Protein AF-A0A972ND99-F1 (afdb_monomer)

Sequence (121 aa):
MPSREGGFKTLVRFLFKNWRLKLLSVLLALLLWLFVVATDRVPFEVRAKVVPPQGFEAVPSEVLVKGEVSERFNRAEILRCVKVRARPDGTLEPVLPFPPLFGEVEEVVPPKVELRPSDLR

Mean predicted aligned error: 12.56 Å

Solvent-accessible surface area (backbone atoms only — not comparable to full-atom values): 6882 Å² total; per-residue (Å²): 135,86,68,73,67,61,58,53,59,50,51,50,52,52,54,64,72,46,39,68,61,51,50,51,51,52,51,51,53,50,50,52,50,52,51,49,62,71,63,44,55,43,81,47,78,44,76,24,51,49,44,50,50,92,66,38,40,45,50,64,48,57,33,39,40,30,26,35,31,34,69,89,50,61,60,77,60,53,61,72,53,40,37,28,38,37,45,98,91,22,44,64,43,80,44,68,88,64,63,71,91,51,32,50,78,76,47,52,48,68,62,58,37,49,69,41,75,48,90,75,126

Secondary structure (DSSP, 8-state):
---HHHHHHHHHHHHHHTHHHHHHHHHHHHHHHHHHHHH-EEEEEEEEEEEPPTTEEEESSEEEEEEEEETTS-HHHHHHH-EEEEPTTSBEEEE-SS-GGGEEEEEEESSB-EEEE----

Radius of gyration: 26.5 Å; Cα contacts (8 Å, |Δi|>4): 161; chains: 1; bounding box: 56×25×82 Å

Foldseek 3Di:
DDDPVVVVVVVVVVCVVCVVVVVVVVVVVVVVVVVCQQVQKDKDKAWAAEDEDPQWDWVVRTKIWIKIFHPPDDPVVQRVPWHWYADPVQAIDIDGPDDVSGMDTPDIPPRGTDIDRPPDD

Structure (mmCIF, N/CA/C/O backbone):
data_AF-A0A972ND99-F1
#
_entry.id   AF-A0A972ND99-F1
#
loop_
_atom_site.group_PDB
_atom_site.id
_atom_site.type_symbol
_atom_site.label_atom_id
_atom_site.label_alt_id
_atom_site.label_comp_id
_atom_site.label_asym_id
_atom_site.label_entity_id
_atom_site.label_seq_id
_atom_site.pdbx_PDB_ins_code
_atom_site.Cartn_x
_atom_site.Cartn_y
_atom_site.Cartn_z
_atom_site.occupancy
_atom_site.B_iso_or_equiv
_atom_site.auth_seq_id
_atom_site.auth_comp_id
_atom_site.auth_asym_id
_atom_site.auth_atom_id
_atom_site.pdbx_PDB_model_num
ATOM 1 N N . MET A 1 1 ? 39.719 -8.448 -52.533 1.00 50.50 1 MET A N 1
ATOM 2 C CA . MET A 1 1 ? 38.957 -8.630 -51.276 1.00 50.50 1 MET A CA 1
ATOM 3 C C . MET A 1 1 ? 39.415 -7.574 -50.271 1.00 50.50 1 MET A C 1
ATOM 5 O O . MET A 1 1 ? 40.539 -7.688 -49.799 1.00 50.50 1 MET A O 1
ATOM 9 N N . PRO A 1 2 ? 38.642 -6.506 -49.997 1.00 50.78 2 PRO A N 1
ATOM 10 C CA . PRO A 1 2 ? 39.024 -5.506 -49.001 1.00 50.78 2 PRO A CA 1
ATOM 11 C C . PRO A 1 2 ? 38.828 -6.056 -47.578 1.00 50.78 2 PRO A C 1
ATOM 13 O O . PRO A 1 2 ? 37.804 -6.664 -47.266 1.00 50.78 2 PRO A O 1
ATOM 16 N N . SER A 1 3 ? 39.846 -5.870 -46.736 1.00 53.38 3 SER A N 1
ATOM 17 C CA . SER A 1 3 ? 39.931 -6.399 -45.371 1.00 53.38 3 SER A CA 1
ATOM 18 C C . SER A 1 3 ? 38.811 -5.858 -44.468 1.00 53.38 3 SER A C 1
ATOM 20 O O . SER A 1 3 ? 38.714 -4.652 -44.225 1.00 53.38 3 SER A O 1
ATOM 22 N N . ARG A 1 4 ? 37.988 -6.771 -43.926 1.00 58.12 4 ARG A N 1
ATOM 23 C CA . ARG A 1 4 ? 36.932 -6.510 -42.922 1.00 58.12 4 ARG A CA 1
ATOM 24 C C . ARG A 1 4 ? 37.4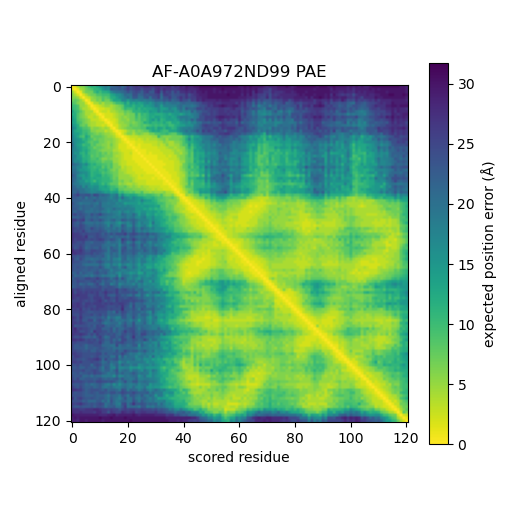55 -5.811 -41.655 1.00 58.12 4 ARG A C 1
ATOM 26 O O . ARG A 1 4 ? 36.668 -5.209 -40.928 1.00 58.12 4 ARG A O 1
ATOM 33 N N . GLU A 1 5 ? 38.762 -5.839 -41.397 1.00 58.56 5 GLU A N 1
ATOM 34 C CA . GLU A 1 5 ? 39.367 -5.278 -40.183 1.00 58.56 5 GLU A CA 1
ATOM 35 C C . GLU A 1 5 ? 39.439 -3.741 -40.181 1.00 58.56 5 GLU A C 1
ATOM 37 O O . GLU A 1 5 ? 39.389 -3.115 -39.117 1.00 58.56 5 GLU A O 1
ATOM 42 N N . GLY A 1 6 ? 39.506 -3.107 -41.359 1.00 58.03 6 GLY A N 1
ATOM 43 C CA . GLY A 1 6 ? 39.577 -1.645 -41.478 1.00 58.03 6 GLY A CA 1
ATOM 44 C C . GLY A 1 6 ? 38.257 -0.948 -41.131 1.00 58.03 6 GLY A C 1
ATOM 45 O O . GLY A 1 6 ? 38.248 0.098 -40.477 1.00 58.03 6 GLY A O 1
ATOM 46 N N . GLY A 1 7 ? 37.126 -1.563 -41.492 1.00 64.75 7 GLY A N 1
ATOM 47 C CA . GLY A 1 7 ? 35.794 -1.040 -41.177 1.00 64.75 7 GLY A CA 1
ATOM 48 C C . GLY A 1 7 ? 35.505 -1.047 -39.675 1.00 64.75 7 GLY A C 1
ATOM 49 O O . GLY A 1 7 ? 35.020 -0.052 -39.138 1.00 64.75 7 GLY A O 1
ATOM 50 N N . PHE A 1 8 ? 35.889 -2.118 -38.970 1.00 66.44 8 PHE A N 1
ATOM 51 C CA . PHE A 1 8 ? 35.623 -2.269 -37.537 1.00 66.44 8 PHE A CA 1
ATOM 52 C C . PHE A 1 8 ? 36.397 -1.250 -36.684 1.00 66.44 8 PHE A C 1
ATOM 54 O O . PHE A 1 8 ? 35.807 -0.570 -35.847 1.00 66.44 8 PHE A O 1
ATOM 61 N N . LYS A 1 9 ? 37.699 -1.050 -36.947 1.00 67.69 9 LYS A N 1
ATOM 62 C CA . LYS A 1 9 ? 38.515 -0.042 -36.234 1.00 67.69 9 LYS A CA 1
ATOM 63 C C . LYS A 1 9 ? 38.004 1.387 -36.441 1.00 67.69 9 LYS A C 1
ATOM 65 O O . LYS A 1 9 ? 38.058 2.205 -35.521 1.00 67.69 9 LYS A O 1
ATOM 70 N N . THR A 1 10 ? 37.485 1.681 -37.630 1.00 68.69 10 THR A N 1
ATOM 71 C CA . THR A 1 10 ? 36.929 2.999 -37.966 1.00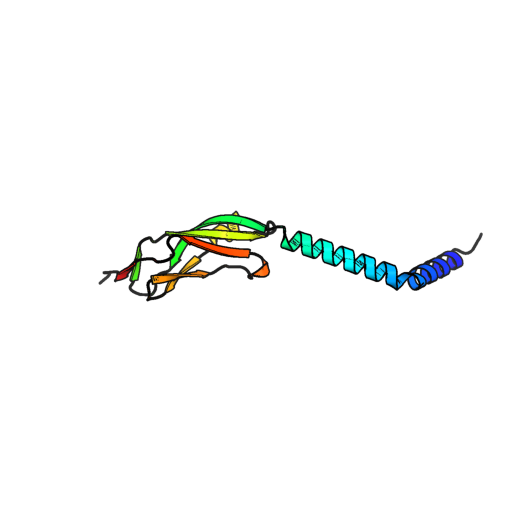 68.69 10 THR A CA 1
ATOM 72 C C . THR A 1 10 ? 35.590 3.228 -37.262 1.00 68.69 10 THR A C 1
ATOM 74 O O . THR A 1 10 ? 35.376 4.296 -36.687 1.00 68.69 10 THR A O 1
ATOM 77 N N . LEU A 1 11 ? 34.737 2.198 -37.199 1.00 66.75 11 LEU A N 1
ATOM 78 C CA . LEU A 1 11 ? 33.470 2.226 -36.464 1.00 66.75 11 LEU A CA 1
ATOM 79 C C . LEU A 1 11 ? 33.699 2.440 -34.961 1.00 66.75 11 LEU A C 1
ATOM 81 O O . LEU A 1 11 ? 33.065 3.301 -34.352 1.00 66.75 11 LEU A O 1
ATOM 85 N N . VAL A 1 12 ? 34.661 1.714 -34.383 1.00 70.38 12 VAL A N 1
ATOM 86 C CA . VAL A 1 12 ? 35.047 1.830 -32.970 1.00 70.38 12 VAL A CA 1
ATOM 87 C C . VAL A 1 12 ? 35.569 3.236 -32.663 1.00 70.38 12 VAL A C 1
ATOM 89 O O . VAL A 1 12 ? 35.094 3.865 -31.720 1.00 70.38 12 VAL A O 1
ATOM 92 N N . ARG A 1 13 ? 36.462 3.807 -33.486 1.00 69.00 13 ARG A N 1
ATOM 93 C CA . ARG A 1 13 ? 36.914 5.201 -33.296 1.00 69.00 13 ARG A CA 1
ATOM 94 C C . ARG A 1 13 ? 35.768 6.210 -33.373 1.00 69.00 13 ARG A C 1
ATOM 96 O O . ARG A 1 13 ? 35.771 7.170 -32.610 1.00 69.00 13 ARG A O 1
ATOM 103 N N . PHE A 1 14 ? 34.785 6.000 -34.245 1.00 64.06 14 PHE A N 1
ATOM 104 C CA . PHE A 1 14 ? 33.617 6.879 -34.353 1.00 64.06 14 PHE A CA 1
ATOM 105 C C . PHE A 1 14 ? 32.692 6.771 -33.125 1.00 64.06 14 PHE A C 1
ATOM 107 O O . PHE A 1 14 ? 32.216 7.780 -32.602 1.00 64.06 14 PHE A O 1
ATOM 114 N N . LEU A 1 15 ? 32.506 5.549 -32.614 1.00 64.50 15 LEU A N 1
ATOM 115 C CA . LEU A 1 15 ? 31.817 5.248 -31.356 1.00 64.50 15 LEU A CA 1
ATOM 116 C C . LEU A 1 15 ? 32.475 5.949 -30.158 1.00 64.50 15 LEU A C 1
ATOM 118 O O . LEU A 1 15 ? 31.771 6.580 -29.371 1.00 64.50 15 LEU A O 1
ATOM 122 N N . PHE A 1 16 ? 33.807 5.889 -30.060 1.00 67.19 16 PHE A N 1
ATOM 123 C CA . PHE A 1 16 ? 34.573 6.556 -29.006 1.00 67.19 16 PHE A CA 1
ATOM 124 C C . PHE A 1 16 ? 34.647 8.075 -29.184 1.00 67.19 16 PHE A C 1
ATOM 126 O O . PHE A 1 16 ? 34.721 8.777 -28.188 1.00 67.19 16 PHE A O 1
ATOM 133 N N . LYS A 1 17 ? 34.594 8.622 -30.405 1.00 75.19 17 LYS A N 1
ATOM 134 C CA . LYS A 1 17 ? 34.649 10.080 -30.626 1.00 75.19 17 LYS A CA 1
ATOM 135 C C . LYS A 1 17 ? 33.367 10.791 -30.174 1.00 75.19 17 LYS A C 1
ATOM 137 O O . LYS A 1 17 ? 33.437 11.882 -29.619 1.00 75.19 17 LYS A O 1
ATOM 142 N N . ASN A 1 18 ? 32.216 10.135 -30.327 1.00 77.75 18 ASN A N 1
ATOM 143 C CA . ASN A 1 18 ? 30.898 10.675 -29.966 1.00 77.75 18 ASN A CA 1
ATOM 144 C C . ASN A 1 18 ? 30.343 10.106 -28.648 1.00 77.75 18 ASN A C 1
ATOM 146 O O . ASN A 1 18 ? 29.134 10.147 -28.408 1.00 77.75 18 ASN A O 1
ATOM 150 N N . TRP A 1 19 ? 31.209 9.577 -27.779 1.00 79.25 19 TRP A N 1
ATOM 151 C CA . TRP A 1 19 ? 30.803 8.921 -26.532 1.00 79.25 19 TRP A CA 1
ATOM 152 C C . TRP A 1 19 ? 30.000 9.839 -25.603 1.00 79.25 19 TRP A C 1
ATOM 154 O O . TRP A 1 19 ? 29.055 9.378 -24.975 1.00 79.25 19 TRP A O 1
ATOM 164 N N . ARG A 1 20 ? 30.309 11.144 -25.575 1.00 80.62 20 ARG A N 1
ATOM 165 C CA . ARG A 1 20 ? 29.575 12.145 -24.780 1.00 80.62 20 ARG A CA 1
ATOM 166 C C . ARG A 1 20 ? 28.110 12.264 -25.199 1.00 80.62 20 ARG A C 1
ATOM 168 O O . ARG A 1 20 ? 27.240 12.295 -24.340 1.00 80.62 20 ARG A O 1
ATOM 175 N N . LEU A 1 21 ? 27.836 12.274 -26.506 1.00 81.19 21 LEU A N 1
ATOM 176 C CA . LEU A 1 21 ? 26.468 12.303 -27.038 1.00 81.19 21 LEU A CA 1
ATOM 177 C C . LEU A 1 21 ? 25.715 11.007 -26.724 1.00 81.19 21 LEU A C 1
ATOM 179 O O . LEU A 1 21 ? 24.538 11.045 -26.378 1.00 81.19 21 LEU A O 1
ATOM 183 N N . LYS A 1 22 ? 26.401 9.861 -26.798 1.00 80.69 22 LYS A N 1
ATOM 184 C CA . LYS A 1 22 ? 25.814 8.570 -26.418 1.00 80.69 22 LYS A CA 1
ATOM 185 C C . LYS A 1 22 ? 25.506 8.511 -24.926 1.00 80.69 22 LYS A C 1
ATOM 187 O O . LYS A 1 22 ? 24.422 8.079 -24.560 1.00 80.69 22 LYS A O 1
ATOM 192 N N . LEU A 1 23 ? 26.416 9.000 -24.086 1.00 86.56 23 LEU A N 1
ATOM 193 C CA . LEU A 1 23 ? 26.214 9.090 -22.643 1.00 86.56 23 LEU A CA 1
ATOM 194 C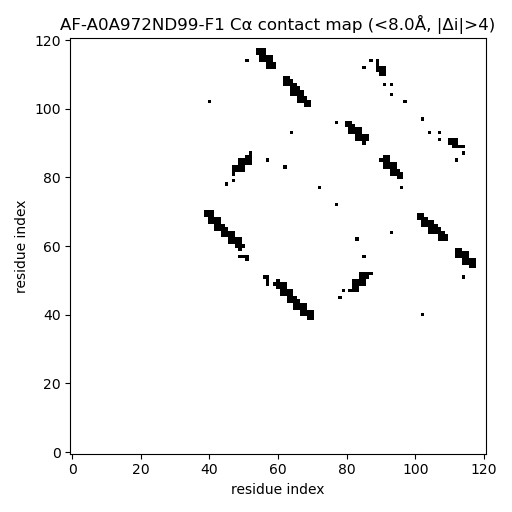 C . LEU A 1 23 ? 25.007 9.976 -22.315 1.00 86.56 23 LEU A C 1
ATOM 196 O O . LEU A 1 23 ? 24.160 9.578 -21.524 1.00 86.56 23 LEU A O 1
ATOM 200 N N . LEU A 1 24 ? 24.896 11.136 -22.973 1.00 88.69 24 LEU A N 1
ATOM 201 C CA . LEU A 1 24 ? 23.767 12.050 -22.805 1.00 88.69 24 LEU A CA 1
ATOM 202 C C . LEU A 1 24 ? 22.441 11.399 -23.228 1.00 88.69 24 LEU A C 1
ATOM 204 O O . LEU A 1 24 ? 21.452 11.512 -22.517 1.00 88.69 24 LEU A O 1
ATOM 208 N N . SER A 1 25 ? 22.427 10.677 -24.353 1.00 86.81 25 SER A N 1
ATOM 209 C CA . SER A 1 25 ? 21.250 9.939 -24.827 1.00 86.81 25 SER A CA 1
ATOM 210 C C . SER A 1 25 ? 20.836 8.822 -23.867 1.00 86.81 25 SER A C 1
ATOM 212 O O . SER A 1 25 ? 19.645 8.660 -23.618 1.00 86.81 25 SER A O 1
ATOM 214 N N . VAL A 1 26 ? 21.797 8.084 -23.303 1.00 86.50 26 VAL A N 1
ATOM 215 C CA . VAL A 1 26 ? 21.523 7.040 -22.305 1.00 86.50 26 VAL A CA 1
ATOM 216 C C . VAL A 1 26 ? 20.975 7.655 -21.019 1.00 86.50 26 VAL A C 1
ATOM 218 O O . VAL A 1 26 ? 19.977 7.168 -20.500 1.00 86.50 26 VAL A O 1
ATOM 221 N N . LEU A 1 27 ? 21.568 8.752 -20.538 1.00 89.62 27 LEU A N 1
ATOM 222 C CA . LEU A 1 27 ? 21.071 9.496 -19.376 1.00 89.62 27 LEU A CA 1
ATOM 223 C C . LEU A 1 27 ? 19.651 10.023 -19.601 1.00 89.62 27 LEU A C 1
ATOM 225 O O . LEU A 1 27 ? 18.800 9.870 -18.730 1.00 89.62 27 LEU A O 1
ATOM 229 N N . LEU A 1 28 ? 19.377 10.598 -20.773 1.00 90.88 28 LEU A N 1
ATOM 230 C CA . LEU A 1 28 ? 18.055 11.115 -21.117 1.00 90.88 28 LEU A CA 1
ATOM 231 C C . LEU A 1 28 ? 17.011 9.992 -21.192 1.00 90.88 28 LEU A C 1
ATOM 233 O O . LEU A 1 28 ? 15.915 10.140 -20.660 1.00 90.88 28 LEU A O 1
ATOM 237 N N . ALA A 1 29 ? 17.358 8.858 -21.806 1.00 86.94 29 ALA A N 1
ATOM 238 C CA . ALA A 1 29 ? 16.489 7.685 -21.857 1.00 86.94 29 ALA A CA 1
ATOM 239 C C . ALA A 1 29 ? 16.215 7.118 -20.456 1.00 86.94 29 ALA A C 1
ATOM 241 O O . ALA A 1 29 ? 15.082 6.753 -20.155 1.00 86.94 29 ALA A O 1
ATOM 242 N N . LEU A 1 30 ? 17.229 7.094 -19.584 1.00 88.38 30 LEU A N 1
ATOM 243 C CA . LEU A 1 30 ? 17.084 6.661 -18.195 1.00 88.38 30 LEU A CA 1
ATOM 244 C C . LEU A 1 30 ? 16.157 7.599 -17.407 1.00 88.38 30 LEU A C 1
ATOM 246 O O . LEU A 1 30 ? 15.291 7.129 -16.676 1.00 88.38 30 LEU A O 1
ATOM 250 N N . LEU A 1 31 ? 16.308 8.915 -17.582 1.00 87.50 31 LEU A N 1
ATOM 251 C CA . LEU A 1 31 ? 15.455 9.925 -16.949 1.00 87.50 31 LEU A CA 1
ATOM 252 C C . LEU A 1 31 ? 14.002 9.817 -17.416 1.00 87.50 31 LEU A C 1
ATOM 254 O O . LEU A 1 31 ? 13.099 9.830 -16.586 1.00 87.50 31 LEU A O 1
ATOM 258 N N . LEU A 1 32 ? 13.777 9.662 -18.723 1.00 85.44 32 LEU A N 1
ATOM 259 C CA . LEU A 1 32 ? 12.442 9.436 -19.282 1.00 85.44 32 LEU A CA 1
ATOM 260 C C . LEU A 1 32 ? 11.825 8.146 -18.745 1.00 85.44 32 LEU A C 1
ATOM 262 O O . LEU A 1 32 ? 10.660 8.137 -18.364 1.00 85.44 32 LEU A O 1
ATOM 266 N N . TRP A 1 33 ? 12.607 7.070 -18.662 1.00 80.44 33 TRP A N 1
ATOM 267 C CA . TRP A 1 33 ? 12.136 5.809 -18.104 1.00 80.44 33 TRP A CA 1
ATOM 268 C C . TRP A 1 33 ? 11.748 5.947 -16.628 1.00 80.44 33 TRP A C 1
ATOM 270 O O . TRP A 1 33 ? 10.669 5.505 -16.244 1.00 80.44 33 TRP A O 1
ATOM 280 N N . LEU A 1 34 ? 12.573 6.614 -15.813 1.00 76.50 34 LEU A N 1
ATOM 281 C CA . LEU A 1 34 ? 12.259 6.898 -14.408 1.00 76.50 34 LEU A CA 1
ATOM 282 C C . LEU A 1 34 ? 11.020 7.787 -14.259 1.00 76.50 34 LEU A C 1
ATOM 284 O O . LEU A 1 34 ? 10.207 7.542 -13.373 1.00 76.50 34 LEU A O 1
ATOM 288 N N . PHE A 1 35 ? 10.852 8.780 -15.133 1.00 77.38 35 PHE A N 1
ATOM 289 C CA . PHE A 1 35 ? 9.672 9.642 -15.148 1.00 77.38 35 PHE A CA 1
ATOM 290 C C . PHE A 1 35 ? 8.394 8.852 -15.453 1.00 77.38 35 PHE A C 1
ATOM 292 O O . PHE A 1 35 ? 7.394 9.010 -14.756 1.00 77.38 35 PHE A O 1
ATOM 299 N N . VAL A 1 36 ? 8.442 7.950 -16.439 1.00 75.31 36 VAL A N 1
ATOM 300 C CA . VAL A 1 36 ? 7.324 7.044 -16.744 1.00 75.31 36 VAL A CA 1
ATOM 301 C C . VAL A 1 36 ? 7.037 6.134 -15.550 1.00 75.31 36 VAL A C 1
ATOM 303 O O . VAL A 1 36 ? 5.901 6.059 -15.113 1.00 75.31 36 VAL A O 1
ATOM 306 N N . VAL A 1 37 ? 8.055 5.518 -14.939 1.00 67.88 37 VAL A N 1
ATOM 307 C CA . VAL A 1 37 ? 7.866 4.660 -13.750 1.00 67.88 37 VAL A CA 1
ATOM 308 C C . VAL A 1 37 ? 7.246 5.425 -12.574 1.00 67.88 37 VAL A C 1
ATOM 310 O O . VAL A 1 37 ? 6.445 4.860 -11.836 1.00 67.88 37 VAL A O 1
ATOM 313 N N . ALA A 1 38 ? 7.611 6.695 -12.387 1.00 64.75 38 ALA A N 1
ATOM 314 C CA . ALA A 1 38 ? 7.069 7.529 -11.317 1.00 64.75 38 ALA A CA 1
ATOM 315 C C . ALA A 1 38 ? 5.615 7.963 -11.568 1.00 64.75 38 ALA A C 1
ATOM 317 O O . ALA A 1 38 ? 4.882 8.179 -10.607 1.00 64.75 38 ALA A O 1
ATOM 318 N N . THR A 1 39 ? 5.204 8.082 -12.834 1.00 66.69 39 THR A N 1
ATOM 319 C CA . THR A 1 39 ? 3.840 8.475 -13.234 1.00 66.69 39 THR A CA 1
ATOM 320 C C . THR A 1 39 ? 2.887 7.290 -13.391 1.00 66.69 39 THR A C 1
ATOM 322 O O . THR A 1 39 ? 1.679 7.491 -13.431 1.00 66.69 39 THR A O 1
ATOM 325 N N . ASP A 1 40 ? 3.406 6.062 -13.412 1.00 72.00 40 ASP A N 1
ATOM 326 C CA . ASP A 1 40 ? 2.652 4.813 -13.581 1.00 72.00 40 ASP A CA 1
ATOM 327 C C . ASP A 1 40 ? 2.005 4.332 -12.266 1.00 72.00 40 ASP A C 1
ATOM 329 O O . ASP A 1 40 ? 2.197 3.195 -11.811 1.00 72.00 40 ASP A O 1
ATOM 333 N N . ARG A 1 41 ? 1.307 5.253 -11.593 1.00 73.12 41 ARG A N 1
ATOM 334 C CA . ARG A 1 41 ? 0.579 5.026 -10.343 1.00 73.12 41 ARG A CA 1
ATOM 335 C C . ARG A 1 41 ? -0.917 5.100 -10.607 1.00 73.12 41 ARG A C 1
ATOM 337 O O . ARG A 1 41 ? -1.399 6.015 -11.266 1.00 73.12 41 ARG A O 1
ATOM 344 N N . VAL A 1 42 ? -1.650 4.134 -10.069 1.00 77.44 42 VAL A N 1
ATOM 345 C CA . VAL A 1 42 ? -3.101 4.037 -10.219 1.00 77.44 42 VAL A CA 1
ATOM 346 C C . VAL A 1 42 ? -3.758 4.147 -8.851 1.00 77.44 42 VAL A C 1
ATOM 348 O O . VAL A 1 42 ? -3.298 3.501 -7.899 1.00 77.44 42 VAL A O 1
ATOM 351 N N . PRO A 1 43 ? -4.853 4.919 -8.738 1.00 82.06 43 PRO A N 1
ATOM 352 C CA . PRO A 1 43 ? -5.589 5.024 -7.494 1.00 82.06 43 PRO A CA 1
ATOM 353 C C . PRO A 1 43 ? -6.234 3.685 -7.125 1.00 82.06 43 PRO A C 1
ATOM 355 O O . PRO A 1 43 ? -6.814 2.970 -7.955 1.00 82.06 43 PRO A O 1
ATOM 358 N N . PHE A 1 44 ? -6.176 3.352 -5.842 1.00 83.25 44 PHE A N 1
ATOM 359 C CA . PHE A 1 44 ? -6.869 2.221 -5.259 1.00 83.25 44 PHE A CA 1
ATOM 360 C C . PHE A 1 44 ? -7.741 2.652 -4.081 1.00 83.25 44 PHE A C 1
ATOM 362 O O . PHE A 1 44 ? -7.414 3.563 -3.330 1.00 83.25 44 PHE A O 1
ATOM 369 N N . GLU A 1 45 ? -8.854 1.945 -3.915 1.00 84.94 45 GLU A N 1
ATOM 370 C CA . GLU A 1 45 ? -9.789 2.115 -2.812 1.00 84.94 45 GLU A CA 1
ATOM 371 C C . GLU A 1 45 ? -10.154 0.723 -2.310 1.00 84.94 45 GLU A C 1
ATOM 373 O O . GLU A 1 45 ? -10.675 -0.092 -3.078 1.00 84.94 45 GLU A O 1
ATOM 378 N N . VAL A 1 46 ? -9.833 0.425 -1.048 1.00 84.56 46 VAL A N 1
ATOM 379 C CA . VAL A 1 46 ? -10.078 -0.898 -0.468 1.00 84.56 46 VAL A CA 1
ATOM 380 C C . VAL A 1 46 ? -10.486 -0.858 0.983 1.00 84.56 46 VAL A C 1
ATOM 382 O O . VAL A 1 46 ? -10.024 -0.042 1.769 1.00 84.56 46 VAL A O 1
ATOM 385 N N . ARG A 1 47 ? -11.339 -1.817 1.340 1.00 84.38 47 ARG A N 1
ATOM 386 C CA . ARG A 1 47 ? -11.696 -2.112 2.722 1.00 84.38 47 ARG A CA 1
ATOM 387 C C . ARG A 1 47 ? -10.613 -2.977 3.351 1.00 84.38 47 ARG A C 1
ATOM 389 O O . ARG A 1 47 ? -10.465 -4.146 2.999 1.00 84.38 47 ARG A O 1
ATOM 396 N N . ALA A 1 48 ? -9.855 -2.390 4.264 1.00 85.50 48 ALA A N 1
ATOM 397 C CA . ALA A 1 48 ? -8.843 -3.082 5.039 1.00 85.50 48 ALA A CA 1
ATOM 398 C C . ALA A 1 48 ? -9.393 -3.424 6.426 1.00 85.50 48 ALA A C 1
ATOM 400 O O . ALA A 1 48 ? -10.112 -2.636 7.044 1.00 85.50 48 ALA A O 1
ATOM 401 N N . LYS A 1 49 ? -9.030 -4.604 6.933 1.00 86.00 49 LYS A N 1
ATOM 402 C CA . LYS A 1 49 ? -9.366 -4.996 8.305 1.00 86.00 49 LYS A CA 1
ATOM 403 C C . LYS A 1 49 ? -8.482 -4.247 9.295 1.00 86.00 49 LYS A C 1
ATOM 405 O O . LYS A 1 49 ? -7.259 -4.185 9.117 1.00 86.00 49 LYS A O 1
ATOM 410 N N . VAL A 1 50 ? -9.108 -3.728 10.345 1.00 86.62 50 VAL A N 1
ATOM 411 C CA . VAL A 1 50 ? -8.418 -3.098 11.466 1.00 86.62 50 VAL A CA 1
ATOM 412 C C . VAL A 1 50 ? -7.932 -4.185 12.415 1.00 86.62 50 VAL A C 1
ATOM 414 O O . VAL A 1 50 ? -8.689 -5.061 12.823 1.00 86.62 50 VAL A O 1
ATOM 417 N N . VAL A 1 51 ? -6.652 -4.132 12.760 1.00 87.75 51 VAL A N 1
ATOM 418 C CA . VAL A 1 51 ? -6.032 -4.967 13.784 1.00 87.75 51 VAL A CA 1
ATOM 419 C C . VAL A 1 51 ? -6.009 -4.149 15.077 1.00 87.75 51 VAL A C 1
ATOM 421 O O . VAL A 1 51 ? -5.197 -3.221 15.172 1.00 87.75 51 VAL A O 1
ATOM 424 N N . PRO A 1 52 ? -6.905 -4.430 16.041 1.00 85.75 52 PRO A N 1
ATOM 425 C CA . PRO A 1 52 ? -6.921 -3.722 17.311 1.00 85.75 52 PRO A CA 1
ATOM 426 C C . PRO A 1 52 ? -5.772 -4.175 18.231 1.00 85.75 52 PRO A C 1
ATOM 428 O O . PRO A 1 52 ? -5.202 -5.256 18.040 1.00 85.75 52 PRO A O 1
ATOM 431 N N . PRO A 1 53 ? -5.421 -3.361 19.241 1.00 84.94 53 PRO A N 1
ATOM 432 C CA . PRO A 1 53 ? -4.528 -3.781 20.315 1.00 84.94 53 PRO A CA 1
ATOM 433 C C . PRO A 1 53 ? -5.166 -4.894 21.169 1.00 84.94 53 PRO A C 1
ATOM 435 O O . PRO A 1 53 ? -6.384 -5.073 21.176 1.00 84.94 53 PRO A O 1
ATOM 438 N N . GLN A 1 54 ? -4.343 -5.660 21.896 1.00 86.00 54 GLN A N 1
ATOM 439 C CA . GLN A 1 54 ? -4.822 -6.771 22.732 1.00 86.00 54 GLN A CA 1
ATOM 440 C C . GLN A 1 54 ? -5.871 -6.299 23.751 1.00 86.00 54 GLN A C 1
ATOM 442 O O . GLN A 1 54 ? -5.659 -5.300 24.434 1.00 86.00 54 GLN A O 1
ATOM 447 N N . GLY A 1 55 ? -6.979 -7.038 23.864 1.00 81.88 55 GLY A N 1
ATOM 448 C CA . GLY A 1 55 ? -8.072 -6.731 24.794 1.00 81.88 55 GLY A CA 1
ATOM 449 C C . GLY A 1 55 ? -9.068 -5.676 24.300 1.00 81.88 55 GLY A C 1
ATOM 450 O O . GLY A 1 55 ? -9.973 -5.319 25.050 1.00 81.88 55 GLY A O 1
ATOM 451 N N . PHE A 1 56 ? -8.939 -5.193 23.059 1.00 82.81 56 PHE A N 1
ATOM 452 C CA . PHE A 1 56 ? -9.870 -4.239 22.456 1.00 82.81 56 PHE A CA 1
ATOM 453 C C . PHE A 1 56 ? -10.444 -4.757 21.135 1.00 82.81 56 PHE A C 1
ATOM 455 O O . PHE A 1 56 ? -9.785 -5.468 20.380 1.00 82.81 56 PHE A O 1
ATOM 462 N N . GLU A 1 57 ? -11.666 -4.339 20.832 1.00 84.94 57 GLU A N 1
ATOM 463 C CA . GLU A 1 57 ? -12.315 -4.472 19.534 1.00 84.94 57 GLU A CA 1
ATOM 464 C C . GLU A 1 57 ? -12.408 -3.100 18.870 1.00 84.94 57 GLU A C 1
ATOM 466 O O . GLU A 1 57 ? -12.825 -2.120 19.489 1.00 84.94 57 GLU A O 1
ATOM 471 N N . ALA A 1 58 ? -12.014 -3.025 17.598 1.00 84.25 58 ALA A N 1
ATOM 472 C CA . ALA A 1 58 ? -12.174 -1.818 16.800 1.00 84.25 58 ALA A CA 1
ATOM 473 C C . ALA A 1 58 ? -13.582 -1.773 16.198 1.00 84.25 58 ALA A C 1
ATOM 475 O O . ALA A 1 58 ? -13.997 -2.702 15.501 1.00 84.25 58 ALA A O 1
ATOM 476 N N . VAL A 1 59 ? -14.294 -0.673 16.437 1.00 84.62 59 VAL A N 1
ATOM 477 C CA . VAL A 1 59 ? -15.584 -0.372 15.818 1.00 84.62 59 VAL A CA 1
ATOM 478 C C . VAL A 1 59 ? -15.433 0.923 15.009 1.00 84.62 59 VAL A C 1
ATOM 480 O O . VAL A 1 59 ? -15.197 1.981 15.596 1.00 84.62 59 VAL A O 1
ATOM 483 N N . PRO A 1 60 ? -15.560 0.883 13.670 1.00 85.19 60 PRO A N 1
ATOM 484 C CA . PRO A 1 60 ? -15.759 -0.294 12.815 1.00 85.19 60 PRO A CA 1
ATOM 485 C C . PRO A 1 60 ? -14.510 -1.192 12.694 1.00 85.19 60 PRO A C 1
ATOM 487 O O . PRO A 1 60 ? -13.375 -0.725 12.770 1.00 85.19 60 PRO A O 1
ATOM 490 N N . SER A 1 61 ? -14.727 -2.488 12.442 1.00 84.56 61 SER A N 1
ATOM 491 C CA . SER A 1 61 ? -13.659 -3.485 12.238 1.00 84.56 61 SER A CA 1
ATOM 492 C C . SER A 1 61 ? -13.012 -3.417 10.849 1.00 84.56 61 SER A C 1
ATOM 494 O O . SER A 1 61 ? -11.967 -4.024 10.608 1.00 84.56 61 SER A O 1
ATOM 496 N N . GLU A 1 62 ? -13.648 -2.704 9.920 1.00 87.31 62 GLU A N 1
ATOM 497 C CA . GLU A 1 62 ? -13.174 -2.466 8.560 1.00 87.31 62 GLU A CA 1
ATOM 498 C C . GLU A 1 62 ? -13.162 -0.968 8.280 1.00 87.31 62 GLU A C 1
ATOM 500 O O . GLU A 1 62 ? -14.092 -0.246 8.643 1.00 87.31 62 GLU A O 1
ATOM 505 N N . VAL A 1 63 ? -12.106 -0.515 7.615 1.00 88.00 63 VAL A N 1
ATOM 506 C CA . VAL A 1 63 ? -11.903 0.887 7.246 1.00 88.00 63 VAL A CA 1
ATOM 507 C C . VAL A 1 63 ? -11.570 0.970 5.769 1.00 88.00 63 VAL A C 1
ATOM 509 O O . VAL A 1 63 ? -10.986 0.050 5.191 1.00 88.00 63 VAL A O 1
ATOM 512 N N . LEU A 1 64 ? -11.960 2.070 5.146 1.00 87.38 64 LEU A N 1
ATOM 513 C CA . LEU A 1 64 ? -11.635 2.349 3.763 1.00 87.38 64 LEU A CA 1
ATOM 514 C C . LEU A 1 64 ? -10.243 2.983 3.705 1.00 87.38 64 LEU A C 1
ATOM 516 O O . LEU A 1 64 ? -9.986 3.985 4.364 1.00 87.38 64 LEU A O 1
ATOM 520 N N . VAL A 1 65 ? -9.352 2.405 2.914 1.00 86.25 65 VAL A N 1
ATOM 521 C CA . VAL A 1 65 ? -8.014 2.930 2.649 1.00 86.25 65 VAL A CA 1
ATOM 522 C C . VAL A 1 65 ? -7.962 3.329 1.185 1.00 86.25 65 VAL A C 1
ATOM 524 O O . VAL A 1 65 ? -8.224 2.503 0.303 1.00 86.25 65 VAL A O 1
ATOM 527 N N . LYS A 1 66 ? -7.629 4.593 0.944 1.00 87.12 66 LYS A N 1
ATOM 528 C CA . LYS A 1 66 ? -7.392 5.156 -0.379 1.00 87.12 66 LYS A CA 1
ATOM 529 C C . LYS A 1 66 ? -5.920 5.483 -0.535 1.00 87.12 66 LYS A C 1
ATOM 531 O O . LYS A 1 66 ? -5.266 5.938 0.404 1.00 87.12 66 LYS A O 1
ATOM 536 N N . GLY A 1 67 ? -5.405 5.259 -1.726 1.00 86.69 67 GLY A N 1
ATOM 537 C CA . GLY A 1 67 ? -4.033 5.596 -2.038 1.00 86.69 67 GLY A CA 1
ATOM 538 C C . GLY A 1 67 ? -3.708 5.325 -3.486 1.00 86.69 67 GLY A C 1
ATOM 539 O O . GLY A 1 67 ? -4.582 5.003 -4.288 1.00 86.69 67 GLY A O 1
ATOM 540 N N . GLU A 1 68 ? -2.427 5.389 -3.795 1.00 85.38 68 GLU A N 1
ATOM 541 C CA . GLU A 1 68 ? -1.908 5.123 -5.124 1.00 85.38 68 GLU A CA 1
ATOM 542 C C . GLU A 1 68 ? -0.912 3.973 -5.075 1.00 85.38 68 GLU A C 1
ATOM 544 O O . GLU A 1 68 ? -0.140 3.834 -4.125 1.00 85.38 68 GLU A O 1
ATOM 549 N N . VAL A 1 69 ? -0.914 3.130 -6.104 1.00 82.44 69 VAL A N 1
ATOM 550 C CA . VAL A 1 69 ? 0.028 2.016 -6.220 1.00 82.44 69 VAL A CA 1
ATOM 551 C C . VAL A 1 69 ? 0.487 1.853 -7.660 1.00 82.44 69 VAL A C 1
ATOM 553 O O . VAL A 1 69 ? -0.258 2.142 -8.592 1.00 82.44 69 VAL A O 1
ATOM 556 N N . SER A 1 70 ? 1.720 1.396 -7.855 1.00 77.31 70 SER A N 1
ATOM 557 C CA . SER A 1 70 ? 2.259 1.152 -9.190 1.00 77.31 70 SER A CA 1
ATOM 558 C C . SER A 1 70 ? 1.473 0.062 -9.927 1.00 77.31 70 SER A C 1
ATOM 560 O O . SER A 1 70 ? 1.217 -1.002 -9.355 1.00 77.31 70 SER A O 1
ATOM 562 N N . GLU A 1 71 ? 1.179 0.280 -11.216 1.00 73.50 71 GLU A N 1
ATOM 563 C CA . GLU A 1 71 ? 0.494 -0.698 -12.090 1.00 73.50 71 GLU A CA 1
ATOM 564 C C . GLU A 1 71 ? 1.190 -2.061 -12.153 1.00 73.50 71 GLU A C 1
ATOM 566 O O . GLU A 1 71 ? 0.570 -3.088 -12.430 1.00 73.50 71 GLU A O 1
ATOM 571 N N . ARG A 1 72 ? 2.496 -2.088 -11.872 1.00 72.25 72 ARG A N 1
ATOM 572 C CA . ARG A 1 72 ? 3.315 -3.302 -11.932 1.00 72.25 72 ARG A CA 1
ATOM 573 C C . ARG A 1 72 ? 2.921 -4.351 -10.906 1.00 72.25 72 ARG A C 1
ATOM 575 O O . ARG A 1 72 ? 3.274 -5.518 -11.071 1.00 72.25 72 ARG A O 1
ATOM 582 N N . PHE A 1 73 ? 2.245 -3.953 -9.837 1.00 70.25 73 PHE A N 1
ATOM 583 C CA . PHE A 1 73 ? 1.783 -4.898 -8.843 1.00 70.25 73 PHE A CA 1
ATOM 584 C C . PHE A 1 73 ? 0.393 -5.412 -9.177 1.00 70.25 73 PHE A C 1
ATOM 586 O O . PHE A 1 73 ? -0.502 -4.662 -9.565 1.00 70.25 73 PHE A O 1
ATOM 593 N N . ASN A 1 74 ? 0.185 -6.708 -8.943 1.00 73.69 74 ASN A N 1
ATOM 594 C CA . ASN A 1 74 ? -1.142 -7.284 -9.032 1.00 73.69 74 ASN A CA 1
ATOM 595 C C . ASN A 1 74 ? -2.033 -6.637 -7.968 1.00 73.69 74 ASN A C 1
ATOM 597 O O . ASN A 1 74 ? -1.941 -6.945 -6.776 1.00 73.69 74 ASN A O 1
ATOM 601 N N . ARG A 1 75 ? -2.905 -5.733 -8.424 1.00 67.06 75 ARG A N 1
ATOM 602 C CA . ARG A 1 75 ? -3.829 -4.979 -7.581 1.00 67.06 75 ARG A CA 1
ATOM 603 C C . ARG A 1 75 ? -4.575 -5.924 -6.639 1.00 67.06 75 ARG A C 1
ATOM 605 O O . ARG A 1 75 ? -4.570 -5.707 -5.438 1.00 67.06 75 ARG A O 1
ATOM 612 N N . ALA A 1 76 ? -5.107 -7.042 -7.132 1.00 71.94 76 ALA A N 1
ATOM 613 C CA . ALA A 1 76 ? -5.856 -7.985 -6.299 1.00 71.94 76 ALA A CA 1
ATOM 614 C C . ALA A 1 76 ? -5.035 -8.587 -5.139 1.00 71.94 76 ALA A C 1
ATOM 616 O O . ALA A 1 76 ? -5.595 -8.909 -4.093 1.00 71.94 76 ALA A O 1
ATOM 617 N N . GLU A 1 77 ? -3.724 -8.738 -5.311 1.00 70.88 77 GLU A N 1
ATOM 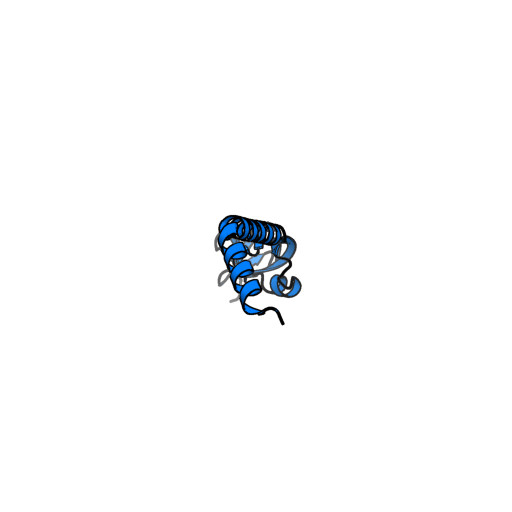618 C CA . GLU A 1 77 ? -2.828 -9.333 -4.319 1.00 70.88 77 GLU A CA 1
ATOM 619 C C . GLU A 1 77 ? -2.370 -8.307 -3.278 1.00 70.88 77 GLU A C 1
ATOM 621 O O . GLU A 1 77 ? -2.417 -8.577 -2.077 1.00 70.88 77 GLU A O 1
ATOM 626 N N . ILE A 1 78 ? -2.038 -7.091 -3.724 1.00 67.94 78 ILE A N 1
ATOM 627 C CA . ILE A 1 78 ? -1.751 -5.966 -2.829 1.00 67.94 78 ILE A CA 1
ATOM 628 C C . ILE A 1 78 ? -2.948 -5.661 -1.939 1.00 67.94 78 ILE A C 1
ATOM 630 O O . ILE A 1 78 ? -2.806 -5.552 -0.721 1.00 67.94 78 ILE A O 1
ATOM 634 N N . LEU A 1 79 ? -4.130 -5.570 -2.543 1.00 68.75 79 LEU A N 1
ATOM 635 C CA . LEU A 1 79 ? -5.356 -5.199 -1.855 1.00 68.75 79 LEU A CA 1
ATOM 636 C C . LEU A 1 79 ? -5.739 -6.190 -0.746 1.00 68.75 79 LEU A C 1
ATOM 638 O O . LEU A 1 79 ? -6.336 -5.793 0.249 1.00 68.75 79 LEU A O 1
ATOM 642 N N . ARG A 1 80 ? -5.353 -7.466 -0.870 1.00 68.56 80 ARG A N 1
ATOM 643 C CA . ARG A 1 80 ? -5.559 -8.486 0.176 1.00 68.56 80 ARG A CA 1
ATOM 644 C C . ARG A 1 80 ? -4.595 -8.356 1.354 1.00 68.56 80 ARG A C 1
ATOM 646 O O . ARG A 1 80 ? -4.873 -8.886 2.429 1.00 68.56 80 ARG A O 1
ATOM 653 N N . CYS A 1 81 ? -3.467 -7.687 1.152 1.00 70.94 81 CYS A N 1
ATOM 654 C CA . CYS A 1 81 ? -2.381 -7.611 2.120 1.00 70.94 81 CYS A CA 1
ATOM 655 C C . CYS A 1 81 ? -2.344 -6.283 2.891 1.00 70.94 81 CYS A C 1
ATOM 657 O O . CYS A 1 81 ? -1.627 -6.203 3.890 1.00 70.94 81 CYS A O 1
ATOM 659 N N . VAL A 1 82 ? -3.114 -5.267 2.478 1.00 79.44 82 VAL A N 1
ATOM 660 C CA . VAL A 1 82 ? -3.241 -4.003 3.221 1.00 79.44 82 VAL A CA 1
ATOM 661 C C . VAL A 1 82 ? -3.905 -4.274 4.570 1.00 79.44 82 VAL A C 1
ATOM 663 O O . VAL A 1 82 ? -5.044 -4.740 4.648 1.00 79.44 82 VAL A O 1
ATOM 666 N N . LYS A 1 83 ? -3.181 -3.979 5.649 1.00 82.06 83 LYS A N 1
ATOM 667 C CA . LYS A 1 83 ? -3.681 -4.069 7.024 1.00 82.06 83 LYS A CA 1
ATOM 668 C C . LYS A 1 83 ? -3.603 -2.697 7.662 1.00 82.06 83 LYS A C 1
ATOM 670 O O . LYS A 1 83 ? -2.662 -1.954 7.407 1.00 82.06 83 LYS A O 1
ATOM 675 N N . VAL A 1 84 ? -4.553 -2.386 8.532 1.00 85.38 84 VAL A N 1
ATOM 676 C CA . VAL A 1 84 ? -4.527 -1.144 9.308 1.00 85.38 84 VAL A CA 1
ATOM 677 C C . VAL A 1 84 ? -4.414 -1.515 10.773 1.00 85.38 84 VAL A C 1
ATOM 679 O O . VAL A 1 84 ? -5.198 -2.317 11.267 1.00 85.38 84 VAL A O 1
ATOM 682 N N . ARG A 1 85 ? -3.414 -0.990 11.474 1.00 87.06 85 ARG A N 1
ATOM 683 C CA . ARG A 1 85 ? -3.263 -1.192 12.918 1.00 87.06 85 ARG A CA 1
ATOM 684 C C . ARG A 1 85 ? -3.916 -0.030 13.647 1.00 87.06 85 ARG A C 1
ATOM 686 O O . ARG A 1 85 ? -3.646 1.117 13.313 1.00 87.06 85 ARG A O 1
ATOM 693 N N . ALA A 1 86 ? -4.749 -0.321 14.638 1.00 86.38 86 ALA A N 1
ATOM 694 C CA . ALA A 1 86 ? -5.236 0.709 15.544 1.00 86.38 86 ALA A CA 1
ATOM 695 C C . ALA A 1 86 ? -4.251 0.877 16.705 1.00 86.38 86 ALA A C 1
ATOM 697 O O . ALA A 1 86 ? -3.837 -0.098 17.337 1.00 86.38 86 ALA A O 1
ATOM 698 N N . ARG A 1 87 ? -3.875 2.121 16.987 1.00 85.94 87 ARG A N 1
ATOM 699 C CA . ARG A 1 87 ? -3.139 2.500 18.190 1.00 85.94 87 ARG A CA 1
ATOM 700 C C . ARG A 1 87 ? -4.097 2.629 19.386 1.00 85.94 87 ARG A C 1
ATOM 702 O O . ARG A 1 87 ? -5.296 2.806 19.179 1.00 85.94 87 ARG A O 1
ATOM 709 N N . PRO A 1 88 ? -3.599 2.573 20.638 1.00 78.81 88 PRO A N 1
ATOM 710 C CA . PRO A 1 88 ? -4.435 2.654 21.845 1.00 78.81 88 PRO A CA 1
ATOM 711 C C . PRO A 1 88 ? -5.261 3.944 21.975 1.00 78.81 88 PRO A C 1
ATOM 713 O O . PRO A 1 88 ? -6.259 3.973 22.685 1.00 78.81 88 PRO A O 1
ATOM 716 N N . ASP A 1 89 ? -4.851 5.012 21.295 1.00 81.94 89 ASP A N 1
ATOM 717 C CA . ASP A 1 89 ? -5.556 6.294 21.210 1.00 81.94 89 ASP A CA 1
ATOM 718 C C . ASP A 1 89 ? -6.711 6.291 20.185 1.00 81.94 89 ASP A C 1
ATOM 720 O O . ASP A 1 89 ? -7.431 7.289 20.075 1.00 81.94 89 ASP A O 1
ATOM 724 N N . GLY A 1 90 ? -6.896 5.186 19.451 1.00 76.88 90 GLY A N 1
ATOM 725 C CA . GLY A 1 90 ? -7.876 5.005 18.376 1.00 76.88 90 GLY A CA 1
ATOM 726 C C . GLY A 1 90 ? -7.382 5.449 16.995 1.00 76.88 90 GLY A C 1
ATOM 727 O O . GLY A 1 90 ? -8.134 5.353 16.024 1.00 76.88 90 GLY A O 1
ATOM 728 N N . THR A 1 91 ? -6.143 5.942 16.891 1.00 85.19 91 THR A N 1
ATOM 729 C CA . THR A 1 91 ?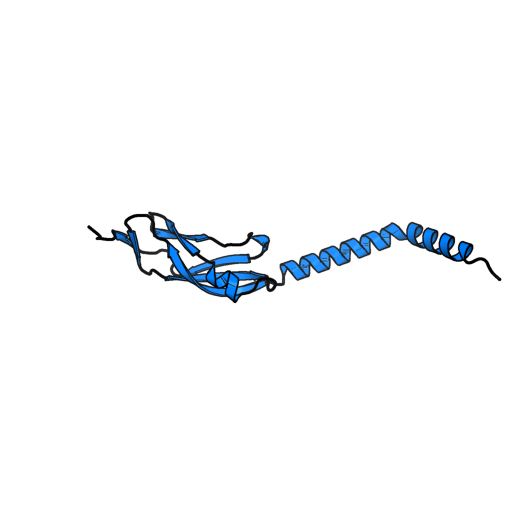 -5.552 6.392 15.624 1.00 85.19 91 THR A CA 1
ATOM 730 C C . THR A 1 91 ? -5.186 5.193 14.753 1.00 85.19 91 THR A C 1
ATOM 732 O O . THR A 1 91 ? -4.701 4.174 15.249 1.00 85.19 91 THR A O 1
ATOM 735 N N . LEU A 1 92 ? -5.413 5.303 13.447 1.00 83.69 92 LEU A N 1
ATOM 736 C CA . LEU A 1 92 ? -5.141 4.235 12.492 1.00 83.69 92 LEU A CA 1
ATOM 737 C C . LEU A 1 92 ? -3.793 4.426 11.800 1.00 83.69 92 LEU A C 1
ATOM 739 O O . LEU A 1 92 ? -3.508 5.486 11.251 1.00 83.69 92 LEU A O 1
ATOM 743 N N . GLU A 1 93 ? -2.996 3.365 11.766 1.00 83.19 93 GLU A N 1
ATOM 744 C CA . GLU A 1 93 ? -1.748 3.303 11.015 1.00 83.19 93 GLU A CA 1
ATOM 745 C C . GLU A 1 93 ? -1.852 2.263 9.898 1.00 83.19 93 GLU A C 1
ATOM 747 O O . GLU A 1 93 ? -1.947 1.058 10.176 1.00 83.19 93 GLU A O 1
ATOM 752 N N . PRO A 1 94 ? -1.835 2.688 8.625 1.00 81.69 94 PRO A N 1
ATOM 753 C CA . PRO A 1 94 ? -1.794 1.757 7.515 1.00 81.69 94 PRO A CA 1
ATOM 754 C C . PRO A 1 94 ? -0.425 1.074 7.458 1.00 81.69 94 PRO A C 1
ATOM 756 O O . PRO A 1 94 ? 0.623 1.716 7.447 1.00 81.69 94 PRO A O 1
ATOM 759 N N . VAL A 1 95 ? -0.434 -0.253 7.393 1.00 81.00 95 VAL A N 1
ATOM 760 C CA . VAL A 1 95 ? 0.757 -1.071 7.178 1.00 81.00 95 VAL A CA 1
ATOM 761 C C . VAL A 1 95 ? 0.689 -1.607 5.756 1.00 81.00 95 VAL A C 1
ATOM 763 O O . VAL A 1 95 ? -0.081 -2.524 5.454 1.00 81.00 95 VAL A O 1
ATOM 766 N N . LEU A 1 96 ? 1.492 -1.008 4.877 1.00 76.31 96 LEU A N 1
ATOM 767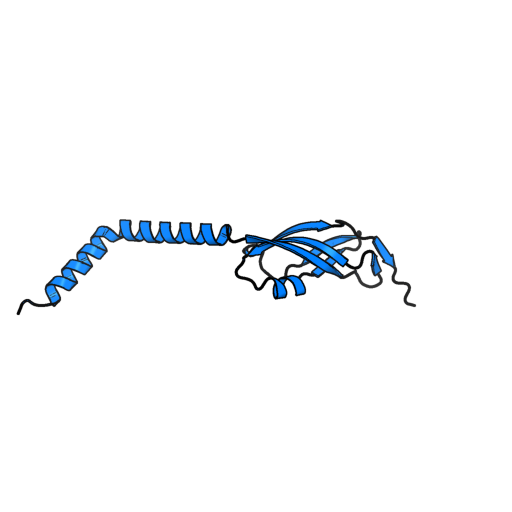 C CA . LEU A 1 96 ? 1.619 -1.439 3.492 1.00 76.31 96 LEU A CA 1
ATOM 768 C C . LEU A 1 96 ? 2.623 -2.600 3.377 1.00 76.31 96 LEU A C 1
ATOM 770 O O . LEU A 1 96 ? 3.669 -2.575 4.027 1.00 76.31 96 LEU A O 1
ATOM 774 N N . PRO A 1 97 ? 2.343 -3.612 2.539 1.00 72.12 97 PRO A N 1
ATOM 775 C CA . PRO A 1 97 ? 3.247 -4.740 2.318 1.00 72.12 97 PRO A CA 1
ATOM 776 C C . PRO A 1 97 ? 4.398 -4.426 1.341 1.00 72.12 97 PRO A C 1
ATOM 778 O O . PRO A 1 97 ? 5.192 -5.314 1.039 1.00 72.12 97 PRO A O 1
ATOM 781 N N . PHE A 1 98 ? 4.498 -3.195 0.830 1.00 72.62 98 PHE A N 1
ATOM 782 C CA . PHE A 1 98 ? 5.497 -2.770 -0.156 1.00 72.62 98 PHE A CA 1
ATOM 783 C C . PHE A 1 98 ? 6.185 -1.455 0.251 1.00 72.62 98 PHE A C 1
ATOM 785 O O . PHE A 1 98 ? 5.636 -0.689 1.045 1.00 72.62 98 PHE A O 1
ATOM 792 N N . PRO A 1 99 ? 7.389 -1.178 -0.286 1.00 73.88 99 PRO A N 1
ATOM 793 C CA . PRO A 1 99 ? 8.101 0.071 -0.030 1.00 73.88 99 PRO A CA 1
ATOM 794 C C . PRO A 1 99 ? 7.340 1.319 -0.526 1.00 73.88 99 PRO A C 1
ATOM 796 O O . PRO A 1 99 ? 6.685 1.235 -1.568 1.00 73.88 99 PRO A O 1
ATOM 799 N N . PRO A 1 100 ? 7.536 2.499 0.102 1.00 70.69 100 PRO A N 1
ATOM 800 C CA . PRO A 1 100 ? 6.853 3.756 -0.259 1.00 70.69 100 PRO A CA 1
ATOM 801 C C . PRO A 1 100 ? 7.049 4.203 -1.715 1.00 70.69 100 PRO A C 1
ATOM 803 O O . PRO A 1 100 ? 6.235 4.918 -2.287 1.00 70.69 100 PRO A O 1
ATOM 806 N N . LEU A 1 101 ? 8.141 3.769 -2.351 1.00 67.94 101 LEU A N 1
ATOM 807 C CA . LEU A 1 101 ? 8.410 4.054 -3.763 1.00 67.94 101 LEU A CA 1
ATOM 808 C C . LEU A 1 101 ? 7.320 3.513 -4.699 1.00 67.94 101 LEU A C 1
ATOM 810 O O . LEU A 1 101 ? 7.07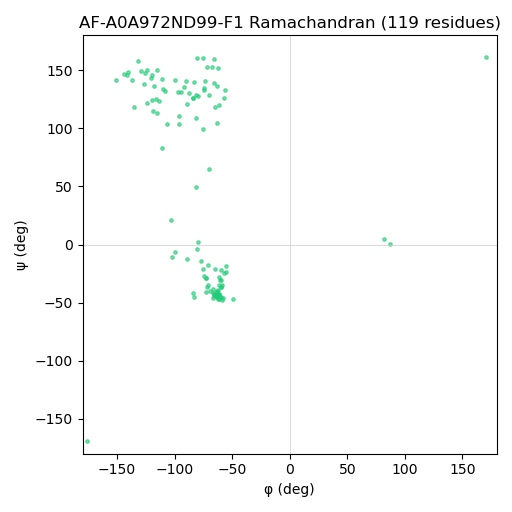8 4.097 -5.755 1.00 67.94 101 LEU A O 1
ATOM 814 N N . PHE A 1 102 ? 6.674 2.415 -4.307 1.00 71.56 102 PHE A N 1
ATOM 815 C CA . PHE A 1 102 ? 5.722 1.681 -5.136 1.00 71.56 102 PHE A CA 1
ATOM 816 C C . PHE A 1 102 ? 4.262 1.997 -4.831 1.00 71.56 102 PHE A C 1
ATOM 818 O O . PHE A 1 102 ? 3.386 1.533 -5.556 1.00 71.56 102 PHE A O 1
ATOM 825 N N . GLY A 1 103 ? 4.003 2.782 -3.793 1.00 74.31 103 GLY A N 1
ATOM 826 C CA . GLY A 1 103 ? 2.673 3.258 -3.478 1.00 74.31 103 GLY A CA 1
ATOM 827 C C . GLY A 1 103 ? 2.619 3.936 -2.123 1.00 74.31 103 GLY A C 1
ATOM 828 O O . GLY A 1 103 ? 3.490 3.749 -1.271 1.00 74.31 103 GLY A O 1
ATOM 829 N N . GLU A 1 104 ? 1.575 4.722 -1.945 1.00 79.44 104 GLU A N 1
ATOM 830 C CA . GLU A 1 104 ? 1.379 5.594 -0.799 1.00 79.44 104 GLU A CA 1
ATOM 831 C C . GLU A 1 104 ? -0.096 5.573 -0.402 1.00 79.44 104 GLU A C 1
ATOM 833 O O . GLU A 1 104 ? -0.973 5.405 -1.251 1.00 79.44 104 GLU A O 1
ATOM 838 N N . VAL A 1 105 ? -0.371 5.686 0.900 1.00 82.81 105 VAL A N 1
ATOM 839 C CA . VAL A 1 105 ? -1.738 5.868 1.396 1.00 82.81 105 VAL A CA 1
ATOM 840 C C . VAL A 1 105 ? -2.018 7.357 1.452 1.00 82.81 105 VAL A C 1
ATOM 842 O O . VAL A 1 105 ? -1.332 8.080 2.167 1.00 82.81 105 VAL A O 1
ATOM 845 N N . GLU A 1 106 ? -3.043 7.791 0.730 1.00 82.62 106 GLU A N 1
ATOM 846 C CA . GLU A 1 106 ? -3.506 9.177 0.749 1.00 82.62 106 GLU A CA 1
ATOM 847 C C . GLU A 1 106 ? -4.441 9.426 1.932 1.00 82.62 106 GLU A C 1
ATOM 849 O O . GLU A 1 106 ? -4.323 10.430 2.630 1.00 82.62 106 GLU A O 1
ATOM 854 N N . GLU A 1 107 ? -5.383 8.507 2.166 1.00 83.50 107 GLU A N 1
ATOM 855 C CA . GLU A 1 107 ? -6.463 8.724 3.124 1.00 83.50 107 GLU A CA 1
ATOM 856 C C . GLU A 1 107 ? -6.956 7.407 3.737 1.00 83.50 107 GLU A C 1
ATOM 858 O O . GLU A 1 107 ? -7.093 6.386 3.059 1.00 83.50 107 GLU A O 1
ATOM 863 N N . VAL A 1 108 ? -7.277 7.440 5.033 1.00 82.69 108 VAL A N 1
ATOM 864 C CA . VAL A 1 108 ? -7.980 6.357 5.733 1.00 82.69 108 VAL A CA 1
ATOM 865 C C . VAL A 1 108 ? -9.291 6.906 6.288 1.00 82.69 108 VAL A C 1
ATOM 867 O O . VAL A 1 108 ? -9.294 7.885 7.033 1.00 82.69 108 VAL A O 1
ATOM 870 N N . VAL A 1 109 ? -10.408 6.274 5.928 1.00 85.44 109 VAL A N 1
ATOM 871 C CA . VAL A 1 109 ? -11.762 6.696 6.300 1.00 85.44 109 VAL A CA 1
ATOM 872 C C . VAL A 1 109 ? -12.490 5.550 7.017 1.00 85.44 109 VAL A C 1
ATOM 874 O O . VAL A 1 109 ? -12.688 4.489 6.419 1.00 85.44 109 VAL A O 1
ATOM 877 N N . PRO A 1 110 ? -12.962 5.743 8.262 1.00 82.25 110 PRO A N 1
ATOM 878 C CA . PRO A 1 110 ? -12.737 6.902 9.131 1.00 82.25 110 PRO A CA 1
ATOM 879 C C . PRO A 1 110 ? -11.268 7.015 9.595 1.00 82.25 110 PRO A C 1
ATOM 881 O O . PRO A 1 110 ? -10.604 5.992 9.729 1.00 82.25 110 PRO A O 1
ATOM 884 N N . PRO A 1 111 ? -10.764 8.227 9.904 1.00 78.75 111 PRO A N 1
ATOM 885 C CA . PRO A 1 111 ? -9.381 8.429 10.363 1.00 78.75 111 PRO A CA 1
ATOM 886 C C . PRO A 1 111 ? -9.134 7.911 11.789 1.00 78.75 111 PRO A C 1
ATOM 888 O O . PRO A 1 111 ? -7.992 7.721 12.208 1.00 78.75 111 PRO A O 1
ATOM 891 N N . LYS A 1 112 ? -10.213 7.694 12.547 1.00 83.25 112 LYS A N 1
ATOM 892 C CA . LYS A 1 112 ? -10.192 7.227 13.928 1.00 83.25 112 LYS A CA 1
ATOM 893 C C . LYS A 1 112 ? -11.272 6.171 14.129 1.00 83.25 112 LYS A C 1
ATOM 895 O O . LYS A 1 112 ? -12.371 6.310 13.592 1.00 83.25 112 LYS A O 1
ATOM 900 N N . VAL A 1 113 ? -10.962 5.147 14.915 1.00 85.50 113 VAL A N 1
ATOM 901 C CA . VAL A 1 113 ? -11.914 4.103 15.323 1.00 85.50 113 VAL A CA 1
ATOM 902 C C . VAL A 1 113 ? -12.144 4.148 16.825 1.00 85.50 113 VAL A C 1
ATOM 904 O O . VAL A 1 113 ? -11.258 4.534 17.592 1.00 85.50 113 VAL A O 1
ATOM 907 N N . GLU A 1 114 ? -13.336 3.744 17.253 1.00 83.50 114 GLU A N 1
ATOM 908 C CA . GLU A 1 114 ? -13.609 3.518 18.668 1.00 83.50 114 GLU A CA 1
ATOM 909 C C . GLU A 1 114 ? -13.040 2.158 19.070 1.00 83.50 114 GLU A C 1
ATOM 911 O O . GLU A 1 114 ? -13.326 1.140 18.438 1.00 83.50 114 GLU A O 1
ATOM 916 N N . LEU A 1 115 ? -12.233 2.141 20.131 1.00 83.12 115 LEU A N 1
ATOM 917 C CA . LEU A 1 115 ? -11.750 0.912 20.746 1.00 83.12 115 LEU A CA 1
ATOM 918 C C . LEU A 1 115 ? -12.649 0.580 21.930 1.00 83.12 115 LEU A C 1
ATOM 920 O O . LEU A 1 115 ? -12.637 1.279 22.944 1.00 83.12 115 LEU A O 1
ATOM 924 N N . ARG A 1 116 ? -13.433 -0.486 21.799 1.00 81.50 116 ARG A N 1
ATOM 925 C CA . ARG A 1 116 ? -14.227 -1.019 22.906 1.00 81.50 116 ARG A CA 1
ATOM 926 C C . ARG A 1 116 ? -13.407 -2.082 23.622 1.00 81.50 116 ARG A C 1
ATOM 928 O O . ARG A 1 116 ? -12.784 -2.890 22.934 1.00 81.50 116 ARG A O 1
ATOM 935 N N . PRO A 1 117 ? -13.360 -2.098 24.962 1.00 81.44 117 PRO A N 1
ATOM 936 C CA . PRO A 1 117 ? -12.801 -3.239 25.668 1.00 81.44 117 PRO A CA 1
ATOM 937 C C . PRO A 1 117 ? -13.578 -4.479 25.224 1.00 81.44 117 PRO A C 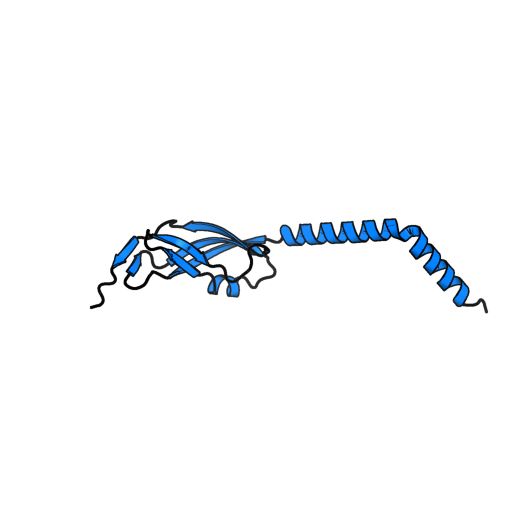1
ATOM 939 O O . PRO A 1 117 ? -14.808 -4.487 25.210 1.00 81.44 117 PRO A O 1
ATOM 942 N N . SER A 1 118 ? -12.848 -5.479 24.752 1.00 71.06 118 SER A N 1
ATOM 943 C CA . SER A 1 118 ? -13.432 -6.735 24.311 1.00 71.06 118 SER A CA 1
ATOM 944 C C . SER A 1 118 ? -13.798 -7.486 25.590 1.00 71.06 118 SER A C 1
ATOM 946 O O . SER A 1 118 ? -12.923 -8.014 26.278 1.00 71.06 118 SER A O 1
ATOM 948 N N . ASP A 1 119 ? -15.077 -7.425 25.969 1.00 59.56 119 ASP A N 1
ATOM 949 C CA . ASP A 1 119 ? -15.651 -8.113 27.130 1.00 59.56 119 ASP A CA 1
ATOM 950 C C . ASP A 1 119 ? -15.686 -9.633 26.869 1.00 59.56 119 ASP A C 1
ATOM 952 O O . ASP A 1 119 ? -16.738 -10.257 26.759 1.00 59.56 119 ASP A O 1
ATOM 956 N N . LEU A 1 120 ? -14.508 -10.242 26.748 1.00 55.84 120 LEU A N 1
ATOM 957 C CA . LEU A 1 120 ? -14.298 -11.684 26.793 1.00 55.84 120 LEU A CA 1
ATOM 958 C C . LEU A 1 120 ? -13.551 -11.998 28.091 1.00 55.84 120 LEU A C 1
ATOM 960 O O . LEU A 1 120 ? -12.323 -12.082 28.138 1.00 55.84 120 LEU A O 1
ATOM 964 N N . ARG A 1 121 ? -14.345 -12.100 29.162 1.00 44.53 121 ARG A N 1
ATOM 965 C CA . ARG A 1 121 ? -14.048 -12.968 30.307 1.00 44.53 121 ARG A CA 1
ATOM 966 C C . ARG A 1 121 ? -14.208 -14.427 29.905 1.00 44.53 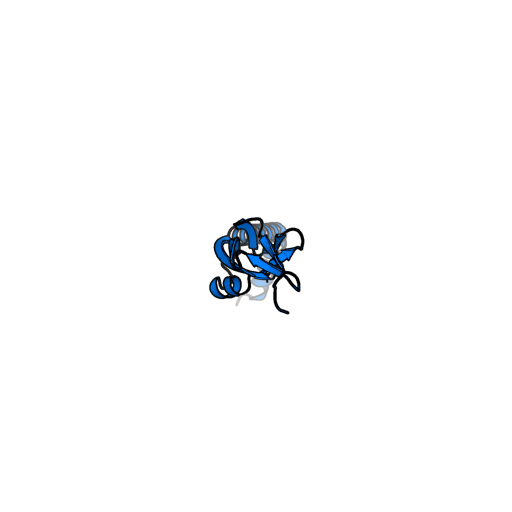121 ARG A C 1
ATOM 968 O O . ARG A 1 121 ? -15.148 -14.711 29.130 1.00 44.53 121 ARG A O 1
#

pLDDT: mean 77.36, std 9.62, range [44.53, 90.88]